Protein AF-A0A7Y3FF01-F1 (afdb_monomer)

Solvent-accessible surface area (backbone atoms only — not comparable to full-atom values): 9259 Å² total; per-residue (Å²): 106,70,70,59,51,52,26,46,30,62,69,50,56,63,39,34,42,62,54,51,13,61,78,69,76,47,57,41,69,58,47,42,52,50,49,68,74,35,60,88,42,33,43,70,52,96,86,54,21,34,27,64,36,81,54,33,70,43,78,47,72,44,61,58,40,82,36,44,39,68,57,51,50,52,55,46,60,64,49,36,58,73,83,82,42,68,48,38,28,40,37,41,32,40,30,56,68,25,37,70,35,71,61,20,46,54,51,54,49,51,50,53,44,52,34,45,76,68,71,28,50,40,35,41,36,25,75,62,11,58,68,41,50,55,50,37,34,49,71,37,48,66,82,73,42,52,84,84,49,42,39,37,86,57,67,77,93,66,62,42,20,75,75,49,70,77,73,73,88,120

Foldseek 3Di:
DVLLLLLCLQVPFFAALVRSCVVVVHDSVVSVVVQVVPCVFWDADPVRTIHGDQADEAEQEQDADEDELVNSVVSVVSSPDPLPTRHQEYEYEYAANYAYDPNNLVVVQVVQVSSVVSNGAAEYECVRPVVNLVVCLLVCSLVSHDPRYHYPPHRDPDRNCVVCVPPDPD

Nearest PDB structures (foldseek):
  5hso-assembly1_C  TM=6.609E-01  e=3.508E-02  Mycobacterium tuberculosis H37Rv
  4ija-assembly1_B  TM=5.133E-01  e=8.613E-03  Staphylococcus aureus subsp. aureus N315
  1th8-assembly1_B  TM=6.307E-01  e=2.096E-01  Geobacillus stearothermophilus
  7ch1-assembly1_B  TM=6.083E-01  e=1.731E-01  Homo sapiens
  4dgh-assembly1_A  TM=4.751E-01  e=2.706E-01  Vibrio cholerae

Radius of gyration: 18.25 Å; Cα contacts (8 Å, |Δi|>4): 270; chains: 1; bounding box: 52×33×46 Å

Sequence (170 aa):
MKDDIDRLLTRTPLLKAREIAKELGLVRKEVNSFLHSHQDLYKKDAEFRWRLIEGAELRLTLPAGWVTGAEFEAILHAEGPVLNGPFQQVKIVFSPKCKTMIDCTARVLALANQLVIKGKGVTMDFESAGQTKAYLNRAGFFDHLDESVTVLPSRPAESAADRYRGKSST

pLDDT: mean 90.54, std 10.09, range [41.59, 98.56]

Secondary structure (DSSP, 8-state):
-HHHHHHHHHHS-SEEHHHHHHHHT--HHHHHHHHHH-TTTEEE-TTSEEEEPTTPEEEEEEPSEEE-HHHHHHHHHHH--TTTSS-SEEEEEEPTTEEE-HHHHHHHHHHHHHHHHTT-EEEEE-TT-HHHHHHHHHTTGGGSS-TTSEEES---SS-HHHHHTT----

Mean predicted aligned error: 7.7 Å

Structure (mmCIF, N/CA/C/O backbone):
data_AF-A0A7Y3FF01-F1
#
_entry.id   AF-A0A7Y3FF01-F1
#
loop_
_atom_site.group_PDB
_atom_site.id
_atom_site.type_symbol
_atom_site.label_atom_id
_atom_site.label_alt_id
_atom_site.label_comp_id
_atom_site.label_asym_id
_atom_site.label_entity_id
_atom_site.label_seq_id
_atom_site.pdbx_PDB_ins_code
_atom_site.Cartn_x
_atom_site.Cartn_y
_atom_site.Cartn_z
_atom_site.occupancy
_atom_site.B_iso_or_equiv
_atom_site.auth_seq_id
_atom_site.auth_comp_id
_atom_site.auth_asym_id
_atom_site.auth_atom_id
_atom_site.pdbx_PDB_model_num
ATOM 1 N N . MET A 1 1 ? -6.653 11.766 7.978 1.00 82.12 1 MET A N 1
ATOM 2 C CA . MET A 1 1 ? -7.853 11.292 8.711 1.00 82.12 1 MET A CA 1
ATOM 3 C C . MET A 1 1 ? -8.141 9.822 8.446 1.00 82.12 1 MET A C 1
ATOM 5 O O . MET A 1 1 ? -8.020 9.072 9.398 1.00 82.12 1 MET A O 1
ATOM 9 N N . LYS A 1 2 ? -8.500 9.389 7.220 1.00 83.81 2 LYS A N 1
ATOM 10 C CA . LYS A 1 2 ? -8.750 7.959 6.924 1.00 83.81 2 LYS A CA 1
ATOM 11 C C . LYS A 1 2 ? -7.571 7.077 7.337 1.00 83.81 2 LYS A C 1
ATOM 13 O O . LYS A 1 2 ? -7.725 6.237 8.210 1.00 83.81 2 LYS A O 1
ATOM 18 N N . ASP A 1 3 ? -6.402 7.345 6.757 1.00 79.88 3 ASP A N 1
ATOM 19 C CA . ASP A 1 3 ? -5.191 6.552 6.989 1.00 79.88 3 ASP A CA 1
ATOM 20 C C . ASP A 1 3 ? -4.821 6.515 8.485 1.00 79.88 3 ASP A C 1
ATOM 22 O O . ASP A 1 3 ? -4.483 5.467 9.022 1.00 79.88 3 ASP A O 1
ATOM 26 N N . ASP A 1 4 ? -4.981 7.633 9.200 1.00 86.19 4 ASP A N 1
ATOM 27 C CA . ASP A 1 4 ? -4.718 7.709 10.645 1.00 86.19 4 ASP A CA 1
ATOM 28 C C . ASP A 1 4 ? -5.701 6.861 11.474 1.00 86.19 4 ASP A C 1
ATOM 30 O O . ASP A 1 4 ? -5.307 6.202 12.438 1.00 86.19 4 ASP A O 1
ATOM 34 N N . ILE A 1 5 ? -6.984 6.859 11.097 1.00 88.94 5 ILE A N 1
ATOM 35 C CA . ILE A 1 5 ? -8.025 6.048 11.741 1.00 88.94 5 ILE A CA 1
ATOM 36 C C . ILE A 1 5 ? -7.807 4.561 11.443 1.00 88.94 5 ILE A C 1
ATOM 38 O O . ILE A 1 5 ? -7.921 3.747 12.361 1.00 88.94 5 ILE A O 1
ATOM 42 N N . ASP A 1 6 ? -7.462 4.206 10.204 1.00 84.50 6 ASP A N 1
ATOM 43 C CA . ASP A 1 6 ? -7.159 2.828 9.801 1.00 84.50 6 ASP A CA 1
ATOM 44 C C . ASP A 1 6 ? -5.981 2.281 10.609 1.00 84.50 6 ASP A C 1
ATOM 46 O O . ASP A 1 6 ? -6.100 1.224 11.236 1.00 84.50 6 ASP A O 1
ATOM 50 N N . ARG A 1 7 ? -4.881 3.041 10.687 1.00 80.62 7 ARG A N 1
ATOM 51 C CA . ARG A 1 7 ? -3.704 2.714 11.508 1.00 80.62 7 ARG A CA 1
ATOM 52 C C . ARG A 1 7 ? -4.075 2.467 12.963 1.00 80.62 7 ARG A C 1
ATOM 54 O O . ARG A 1 7 ? -3.677 1.459 13.553 1.00 80.62 7 ARG A O 1
ATOM 61 N N . LEU A 1 8 ? -4.856 3.375 13.553 1.00 88.38 8 LEU A N 1
ATOM 62 C CA . LEU A 1 8 ? -5.241 3.276 14.957 1.00 88.38 8 LEU A CA 1
ATOM 63 C C . LEU A 1 8 ? -6.132 2.058 15.219 1.00 88.38 8 LEU A C 1
ATOM 65 O O . LEU A 1 8 ? -5.852 1.295 16.139 1.00 88.38 8 LEU A O 1
ATOM 69 N N . LEU A 1 9 ? -7.177 1.852 14.415 1.00 87.44 9 LEU A N 1
ATOM 70 C CA . LEU A 1 9 ? -8.125 0.748 14.600 1.00 87.44 9 LEU A CA 1
ATOM 71 C C . LEU A 1 9 ? -7.539 -0.620 14.239 1.00 87.44 9 LEU A C 1
ATOM 73 O O . LEU A 1 9 ? -8.053 -1.637 14.703 1.00 87.44 9 LEU A O 1
ATOM 77 N N . THR A 1 10 ? -6.458 -0.652 13.461 1.00 80.75 10 THR A N 1
ATOM 78 C CA . THR A 1 10 ? -5.679 -1.870 13.199 1.00 80.75 10 THR A CA 1
ATOM 79 C C . THR A 1 10 ? -4.856 -2.279 14.412 1.00 80.75 10 THR A C 1
ATOM 81 O O . THR A 1 10 ? -4.810 -3.458 14.760 1.00 80.75 10 THR A O 1
ATOM 84 N N . ARG A 1 11 ? -4.211 -1.315 15.077 1.00 81.56 11 ARG A N 1
ATOM 85 C CA . ARG A 1 11 ? -3.407 -1.568 16.282 1.00 81.56 11 ARG A CA 1
ATOM 86 C C . ARG A 1 11 ? -4.268 -1.796 17.519 1.00 81.56 11 ARG A C 1
ATOM 88 O O . ARG A 1 11 ? -3.958 -2.663 18.331 1.00 81.56 11 ARG A O 1
ATOM 95 N N . THR A 1 12 ? -5.338 -1.024 17.644 1.00 86.25 12 THR A N 1
ATOM 96 C CA . THR A 1 12 ? -6.222 -1.012 18.806 1.00 86.25 12 THR A CA 1
ATOM 97 C C . THR A 1 12 ? -7.672 -1.004 18.319 1.00 86.25 12 THR A C 1
ATOM 99 O O . THR A 1 12 ? -8.288 0.061 18.210 1.00 86.25 12 THR A O 1
ATOM 102 N N . PRO A 1 13 ? -8.239 -2.176 17.983 1.00 85.81 13 PRO A N 1
ATOM 103 C CA . PRO A 1 13 ? -9.634 -2.258 17.580 1.00 85.81 13 PRO A CA 1
ATOM 104 C C . PRO A 1 13 ? -10.563 -1.968 18.768 1.00 85.81 13 PRO A C 1
ATOM 106 O O . PRO A 1 13 ? -10.157 -2.018 19.929 1.00 85.81 13 PRO A O 1
ATOM 109 N N . LEU A 1 14 ? -11.845 -1.734 18.475 1.00 91.62 14 LEU A N 1
ATOM 110 C CA . LEU A 1 14 ? -12.905 -1.537 19.472 1.00 91.62 14 LEU A CA 1
ATOM 111 C C . LEU A 1 14 ? -12.738 -0.251 20.304 1.00 91.62 14 LEU A C 1
ATOM 113 O O . LEU A 1 14 ? -12.986 -0.244 21.513 1.00 91.62 14 LEU A O 1
ATOM 117 N N . LEU A 1 15 ? -12.405 0.860 19.643 1.00 94.69 15 LEU A N 1
ATOM 118 C CA . LEU A 1 15 ? -12.347 2.192 20.257 1.00 94.69 15 LEU A CA 1
ATOM 119 C C . LEU A 1 15 ? -13.612 3.009 19.984 1.00 94.69 15 LEU A C 1
ATOM 121 O O . LEU A 1 15 ? -14.189 2.959 18.898 1.00 94.69 15 LEU A O 1
ATOM 125 N N . LYS A 1 16 ? -14.042 3.831 20.942 1.00 96.25 16 LYS A N 1
ATOM 126 C CA . LYS A 1 16 ? -15.119 4.807 20.721 1.00 96.25 16 LYS A CA 1
ATOM 127 C C . LYS A 1 16 ? -14.600 5.991 19.908 1.00 96.25 16 LYS A C 1
ATOM 129 O O . LYS A 1 16 ? -13.448 6.391 20.046 1.00 96.25 16 LYS A O 1
ATOM 134 N N . ALA A 1 17 ? -15.481 6.673 19.173 1.00 94.94 17 ALA A N 1
ATOM 135 C CA . ALA A 1 17 ? -15.111 7.872 18.403 1.00 94.94 17 ALA A CA 1
ATOM 136 C C . ALA A 1 17 ? -14.422 8.969 19.249 1.00 94.94 17 ALA A C 1
ATOM 138 O O . ALA A 1 17 ? -13.586 9.710 18.744 1.00 94.94 17 ALA A O 1
ATOM 139 N N . ARG A 1 18 ? -14.742 9.062 20.551 1.00 96.31 18 ARG A N 1
ATOM 140 C CA . ARG A 1 18 ? -14.070 9.983 21.490 1.00 96.31 18 ARG A CA 1
ATOM 141 C C . ARG A 1 18 ? -12.615 9.592 21.782 1.00 96.31 18 ARG A C 1
ATOM 143 O O . ARG A 1 18 ? -11.793 10.471 21.992 1.00 96.31 18 ARG A O 1
ATOM 150 N N . GLU A 1 19 ? -12.330 8.294 21.840 1.00 96.50 19 GLU A N 1
ATOM 151 C CA . GLU A 1 19 ? -11.000 7.751 22.132 1.00 96.50 19 GLU A CA 1
ATOM 152 C C . GLU A 1 19 ? -10.120 7.892 20.893 1.00 96.50 19 GLU A C 1
ATOM 154 O O . GLU A 1 19 ? -9.021 8.418 20.996 1.00 96.50 19 GLU A O 1
ATOM 159 N N . ILE A 1 20 ? -10.667 7.580 19.713 1.00 95.69 20 ILE A N 1
ATOM 160 C CA . ILE A 1 20 ? -10.014 7.815 18.416 1.00 95.69 20 ILE A CA 1
ATOM 161 C C . ILE A 1 20 ? -9.640 9.293 18.252 1.00 95.69 20 ILE A C 1
ATOM 163 O O . ILE A 1 20 ? -8.501 9.622 17.942 1.00 95.69 20 ILE A O 1
ATOM 167 N N . ALA A 1 21 ? -10.588 10.199 18.506 1.00 96.56 21 ALA A N 1
ATOM 168 C CA . ALA A 1 21 ? -10.350 11.636 18.422 1.00 96.56 21 ALA A CA 1
ATOM 169 C C . ALA A 1 21 ? -9.245 12.111 19.377 1.00 96.56 21 ALA A C 1
ATOM 171 O O . ALA A 1 21 ? -8.418 12.933 18.995 1.00 96.56 21 ALA A O 1
ATOM 172 N N . LYS A 1 22 ? -9.208 11.566 20.599 1.00 96.56 22 LYS A N 1
ATOM 173 C CA . LYS A 1 22 ? -8.180 11.889 21.591 1.00 96.56 22 LYS A CA 1
ATOM 174 C C . LYS A 1 22 ? -6.791 11.420 21.148 1.00 96.56 22 LYS A C 1
ATOM 176 O O . LYS A 1 22 ? -5.858 12.208 21.228 1.00 96.56 22 LYS A O 1
ATOM 181 N N . GLU A 1 23 ? -6.666 10.179 20.684 1.00 93.50 23 GLU A N 1
ATOM 182 C CA . GLU A 1 23 ? -5.384 9.608 20.242 1.00 93.50 23 GLU A CA 1
ATOM 183 C C . GLU A 1 23 ? -4.829 10.306 18.994 1.00 93.50 23 GLU A C 1
ATOM 185 O O . GLU A 1 23 ? -3.624 10.500 18.875 1.00 93.50 23 GLU A O 1
ATOM 190 N N . LEU A 1 24 ? -5.702 10.727 18.074 1.00 93.31 24 LEU A N 1
ATOM 191 C CA . LEU A 1 24 ? -5.296 11.366 16.818 1.00 93.31 24 LEU A CA 1
ATOM 192 C C . LEU A 1 24 ? -5.239 12.901 16.887 1.00 93.31 24 LEU A C 1
ATOM 194 O O . LEU A 1 24 ? -4.9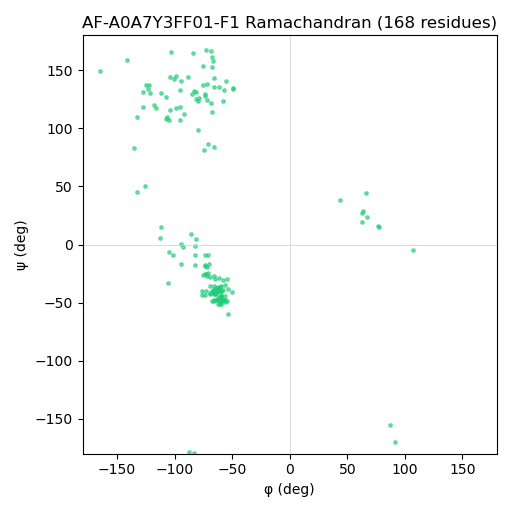11 13.541 15.891 1.00 93.31 24 LEU A O 1
ATOM 198 N N . GLY A 1 25 ? -5.596 13.510 18.024 1.00 93.94 25 GLY A N 1
ATOM 199 C CA . GLY A 1 25 ? -5.686 14.970 18.151 1.00 93.94 25 GLY A CA 1
ATOM 200 C C . GLY A 1 25 ? -6.754 15.607 17.249 1.00 93.94 25 GLY A C 1
ATOM 201 O O . GLY A 1 25 ? -6.607 16.752 16.829 1.00 93.94 25 GLY A O 1
ATOM 202 N N . LEU A 1 26 ? -7.820 14.868 16.929 1.00 94.56 26 LEU A N 1
ATOM 203 C CA . LEU A 1 26 ? -8.897 15.284 16.025 1.00 94.56 26 LEU A CA 1
ATOM 204 C C . LEU A 1 26 ? -10.161 15.701 16.786 1.00 94.56 26 LEU A C 1
ATOM 206 O O . LEU A 1 26 ? -10.358 15.384 17.961 1.00 94.56 26 LEU A O 1
ATOM 210 N N . VAL A 1 27 ? -11.089 16.368 16.098 1.00 95.62 27 VAL A N 1
ATOM 211 C CA . VAL A 1 27 ? -12.390 16.723 16.677 1.00 95.62 27 VAL A CA 1
ATOM 212 C C . VAL A 1 27 ? -13.318 15.506 16.660 1.00 95.62 27 VAL A C 1
ATOM 214 O O . VAL A 1 27 ? -13.616 14.938 15.611 1.00 95.62 27 VAL A O 1
ATOM 217 N N . ARG A 1 28 ? -13.880 15.136 17.822 1.00 95.12 28 ARG A N 1
ATOM 218 C CA . ARG A 1 28 ? -14.807 13.988 17.960 1.00 95.12 28 ARG A CA 1
ATOM 219 C C . ARG A 1 28 ? -15.943 13.995 16.936 1.00 95.12 28 ARG A C 1
ATOM 221 O O . ARG A 1 28 ? -16.327 12.936 16.450 1.00 95.12 28 ARG A O 1
ATOM 228 N N . LYS A 1 29 ? -16.517 15.168 16.651 1.00 95.25 29 LYS A N 1
ATOM 229 C CA . LYS A 1 29 ? -17.624 15.309 15.693 1.00 95.25 29 LYS A CA 1
ATOM 230 C C . LYS A 1 29 ? -17.189 14.918 14.279 1.00 95.25 29 LYS A C 1
ATOM 232 O O . LYS A 1 29 ? -17.942 14.221 13.609 1.00 95.25 29 LYS A O 1
ATOM 237 N N . GLU A 1 30 ? -15.985 15.310 13.870 1.00 94.75 30 GLU A N 1
ATOM 238 C CA . GLU A 1 30 ? -15.419 14.986 12.557 1.00 94.75 30 GLU A CA 1
ATOM 239 C C . GLU A 1 30 ? -15.125 13.494 12.444 1.00 94.75 30 GLU A C 1
ATOM 241 O O . GLU A 1 30 ? -15.608 12.855 11.516 1.00 94.75 30 GLU A O 1
ATOM 246 N N . VAL A 1 31 ? -14.451 12.916 13.444 1.00 95.50 31 VAL A N 1
ATOM 247 C CA . VAL A 1 31 ? -14.178 11.471 13.502 1.00 95.50 31 VAL A CA 1
ATOM 248 C C . VAL A 1 31 ? -15.476 10.669 13.442 1.00 95.50 31 VAL A C 1
ATOM 250 O O . VAL A 1 31 ? -15.596 9.731 12.663 1.00 95.50 31 VAL A O 1
ATOM 253 N N . ASN A 1 32 ? -16.480 11.045 14.237 1.00 93.88 32 ASN A N 1
ATOM 254 C CA . ASN A 1 32 ? -17.753 10.330 14.257 1.00 93.88 32 ASN A CA 1
ATOM 255 C C . ASN A 1 32 ? -18.507 10.467 12.927 1.00 93.88 32 ASN A C 1
ATOM 257 O O . ASN A 1 32 ? -19.074 9.489 12.452 1.00 93.88 32 ASN A O 1
ATOM 261 N N . SER A 1 33 ? -18.506 11.660 12.323 1.00 94.75 33 SER A N 1
ATOM 262 C CA . SER A 1 33 ? -19.098 11.885 11.000 1.00 94.75 33 SER A CA 1
ATOM 263 C C . SER A 1 33 ? -18.410 11.031 9.938 1.00 94.75 33 SER A C 1
ATOM 265 O O . SER A 1 33 ? -19.089 10.383 9.149 1.00 94.75 33 SER A O 1
ATOM 267 N N . PHE A 1 34 ? -17.078 10.993 9.959 1.00 94.75 34 PHE A N 1
ATOM 268 C CA . PHE A 1 34 ? -16.260 10.223 9.032 1.00 94.75 34 PHE A CA 1
ATOM 269 C C . PHE A 1 34 ? -16.514 8.714 9.156 1.00 94.75 34 PHE A C 1
ATOM 271 O O . PHE A 1 34 ? -16.760 8.050 8.155 1.00 94.75 34 PHE A O 1
ATOM 278 N N . LEU A 1 35 ? -16.519 8.166 10.374 1.00 93.56 35 LEU A N 1
ATOM 279 C CA . LEU A 1 35 ? -16.784 6.739 10.603 1.00 93.56 35 LEU A CA 1
ATOM 280 C C . LEU A 1 35 ? -18.193 6.340 10.135 1.00 93.56 35 LEU A C 1
ATOM 282 O O . LEU A 1 35 ? -18.385 5.282 9.543 1.00 93.56 35 LEU A O 1
ATOM 286 N N . HIS A 1 36 ? -19.185 7.207 10.356 1.00 92.12 36 HIS A N 1
ATOM 287 C CA . HIS A 1 36 ? -20.556 6.967 9.911 1.00 92.12 36 HIS A CA 1
ATOM 288 C C . HIS A 1 36 ? -20.756 7.085 8.399 1.00 92.12 36 HIS A C 1
ATOM 290 O O . HIS A 1 36 ? -21.678 6.445 7.892 1.00 92.12 36 HIS A O 1
ATOM 296 N N . SER A 1 37 ? -19.939 7.875 7.698 1.00 90.19 37 SER A N 1
ATOM 297 C CA . SER A 1 37 ? -19.991 7.988 6.237 1.00 90.19 37 SER A CA 1
ATOM 298 C C . SER A 1 37 ? -19.236 6.869 5.512 1.00 90.19 37 SER A C 1
ATOM 300 O O . SER A 1 37 ? -19.369 6.769 4.301 1.00 90.19 37 SER A O 1
ATOM 302 N N . HIS A 1 38 ? -18.476 6.041 6.237 1.00 87.75 38 HIS A N 1
ATOM 303 C CA . HIS A 1 38 ? -17.665 4.946 5.690 1.00 87.75 38 HIS A CA 1
ATOM 304 C C . HIS A 1 38 ? -18.009 3.604 6.366 1.00 87.75 38 HIS A C 1
ATOM 306 O O . HIS A 1 38 ? -17.142 2.895 6.879 1.00 87.75 38 HIS A O 1
ATOM 312 N N . GLN A 1 39 ? -19.302 3.261 6.430 1.00 85.56 39 GLN A N 1
ATOM 313 C CA . GLN A 1 39 ? -19.775 2.004 7.046 1.00 85.56 39 GLN A CA 1
ATOM 314 C C . GLN A 1 39 ? -19.429 0.746 6.236 1.00 85.56 39 GLN A C 1
ATOM 316 O O . GLN A 1 39 ? -19.626 -0.367 6.713 1.00 85.56 39 GLN A O 1
ATOM 321 N N . ASP A 1 40 ? -18.923 0.925 5.023 1.00 77.56 40 ASP A N 1
ATOM 322 C CA . ASP A 1 40 ? -18.279 -0.089 4.194 1.00 77.56 40 ASP A CA 1
ATOM 323 C C . ASP A 1 40 ? -16.884 -0.472 4.716 1.00 77.56 40 ASP A C 1
ATOM 325 O O . ASP A 1 40 ? -16.442 -1.602 4.519 1.00 77.56 40 ASP A O 1
ATOM 329 N N . LEU A 1 41 ? -16.220 0.434 5.442 1.00 81.06 41 LEU A N 1
ATOM 330 C CA . LEU A 1 41 ? -14.881 0.227 6.000 1.00 81.06 41 LEU A CA 1
ATOM 331 C C . LEU A 1 41 ? -14.889 -0.009 7.510 1.00 81.06 41 LEU A C 1
ATOM 333 O O . LEU A 1 41 ? -14.058 -0.761 8.022 1.00 81.06 41 LEU A O 1
ATOM 337 N N . TYR A 1 42 ? -15.823 0.610 8.235 1.00 89.38 42 TYR A N 1
ATOM 338 C CA . TYR A 1 42 ? -15.877 0.547 9.693 1.00 89.38 42 TYR A CA 1
ATOM 339 C C . TYR A 1 42 ? -17.206 -0.002 10.195 1.00 89.38 42 TYR A C 1
ATOM 341 O O . TYR A 1 42 ? -18.286 0.409 9.775 1.00 89.38 42 TYR A O 1
ATOM 349 N N . LYS A 1 43 ? -17.129 -0.881 11.194 1.00 89.88 43 LYS A N 1
ATOM 350 C CA . LYS A 1 43 ? -18.291 -1.430 11.890 1.00 89.88 43 LYS A CA 1
ATOM 351 C C . LYS A 1 43 ? -18.338 -0.916 13.319 1.00 89.88 43 LYS A C 1
ATOM 353 O O . LYS A 1 43 ? -17.350 -1.009 14.048 1.00 89.88 43 LYS A O 1
ATOM 358 N N . LYS A 1 44 ? -19.508 -0.417 13.714 1.00 94.75 44 LYS A N 1
ATOM 359 C CA . LYS A 1 44 ? -19.826 -0.039 15.091 1.00 94.75 44 LYS A CA 1
ATOM 360 C C . LYS A 1 44 ? -20.539 -1.194 15.798 1.00 94.75 44 LYS A C 1
ATOM 362 O O . LYS A 1 44 ? -21.465 -1.767 15.224 1.00 94.75 44 LYS A O 1
ATOM 367 N N . ASP A 1 45 ? -20.125 -1.528 17.015 1.00 92.19 45 ASP A N 1
ATOM 368 C CA . ASP A 1 45 ? -20.823 -2.491 17.878 1.00 92.19 45 ASP A CA 1
ATOM 369 C C . ASP A 1 45 ? -21.929 -1.834 18.733 1.00 92.19 45 ASP A C 1
ATOM 371 O O . ASP A 1 45 ? -22.212 -0.633 18.612 1.00 92.19 45 ASP A O 1
ATOM 375 N N . ALA A 1 46 ? -22.595 -2.633 19.574 1.00 92.31 46 ALA A N 1
ATOM 376 C CA . ALA A 1 46 ? -23.669 -2.166 20.453 1.00 92.31 46 ALA A CA 1
ATOM 377 C C . ALA A 1 46 ? -23.161 -1.177 21.522 1.00 92.31 46 ALA A C 1
ATOM 379 O O . ALA A 1 46 ? -23.885 -0.276 21.945 1.00 92.31 46 ALA A O 1
ATOM 380 N N . GLU A 1 47 ? -21.889 -1.282 21.904 1.00 94.00 47 GLU A N 1
ATOM 381 C CA . GLU A 1 47 ? -21.203 -0.442 22.884 1.00 94.00 47 GLU A CA 1
ATOM 382 C C . GLU A 1 47 ? -20.621 0.850 22.277 1.00 94.00 47 GLU A C 1
ATOM 384 O O . GLU A 1 47 ? -19.909 1.599 22.965 1.00 94.00 47 GLU A O 1
ATOM 389 N N . PHE A 1 48 ? -20.958 1.151 21.017 1.00 92.81 48 PHE A N 1
ATOM 390 C CA . PHE A 1 48 ? -20.483 2.299 20.235 1.00 92.81 48 PHE A CA 1
ATOM 391 C C . PHE A 1 48 ? -18.972 2.298 19.973 1.00 92.81 48 PHE A C 1
ATOM 393 O O . PHE A 1 48 ? -18.362 3.363 19.803 1.00 92.81 48 PHE A O 1
ATOM 400 N N . ARG A 1 49 ? -18.357 1.119 19.952 1.00 94.81 49 ARG A N 1
ATOM 401 C CA . ARG A 1 49 ? -16.951 0.929 19.617 1.00 94.81 49 ARG A CA 1
ATOM 402 C C . ARG A 1 49 ? -16.822 0.589 18.143 1.00 94.81 49 ARG A C 1
ATOM 404 O O . ARG A 1 49 ? -17.635 -0.135 17.573 1.00 94.81 49 ARG A O 1
ATOM 411 N N . TRP A 1 50 ? -15.791 1.139 17.531 1.00 93.50 50 TRP A N 1
ATOM 412 C CA . TRP A 1 50 ? -15.513 1.006 16.116 1.00 93.50 50 TRP A CA 1
ATOM 413 C C . TRP A 1 50 ? -14.369 0.031 15.892 1.00 93.50 50 TRP A C 1
ATOM 415 O O . TRP A 1 50 ? -13.408 -0.030 16.662 1.00 93.50 50 TRP A O 1
ATOM 425 N N . ARG A 1 51 ? -14.477 -0.725 14.808 1.00 89.44 51 ARG A N 1
ATOM 426 C CA . ARG A 1 51 ? -13.421 -1.579 14.269 1.00 89.44 51 ARG A CA 1
ATOM 427 C C . ARG A 1 51 ? -13.447 -1.519 12.750 1.00 89.44 51 ARG A C 1
ATOM 429 O O . ARG A 1 51 ? -14.489 -1.210 12.172 1.00 89.44 51 ARG A O 1
ATOM 436 N N . LEU A 1 52 ? -12.331 -1.863 12.121 1.00 85.25 52 LEU A N 1
ATOM 437 C CA . LEU A 1 52 ? -12.303 -2.125 10.685 1.00 85.25 52 LEU A CA 1
ATOM 438 C C . LEU A 1 52 ? -13.141 -3.366 10.354 1.00 85.25 52 LEU A C 1
ATOM 440 O O . LEU A 1 52 ? -13.190 -4.327 11.128 1.00 85.25 52 LEU A O 1
ATOM 444 N N . ILE A 1 53 ? -13.829 -3.326 9.219 1.00 83.81 53 ILE A N 1
ATOM 445 C CA . ILE A 1 53 ? -14.498 -4.489 8.639 1.00 83.81 53 ILE A CA 1
ATOM 446 C C . ILE A 1 53 ? -13.428 -5.435 8.081 1.00 83.81 53 ILE A C 1
ATOM 448 O O . ILE A 1 53 ? -12.443 -4.999 7.483 1.00 83.81 53 ILE A O 1
ATOM 452 N N . GLU A 1 54 ? -13.609 -6.740 8.296 1.00 67.12 54 GLU A N 1
ATOM 453 C CA . GLU A 1 54 ? -12.783 -7.759 7.645 1.00 67.12 54 GLU A CA 1
ATOM 454 C C . GLU A 1 54 ? -12.897 -7.598 6.129 1.00 67.12 54 GLU A C 1
ATOM 456 O O . GLU A 1 54 ? -13.999 -7.613 5.585 1.00 67.12 54 GLU A O 1
ATOM 461 N N . GLY A 1 55 ? -11.764 -7.417 5.450 1.00 66.12 55 GLY A N 1
ATOM 462 C CA . GLY A 1 55 ? -11.761 -7.121 4.017 1.00 66.12 55 GLY A CA 1
ATOM 463 C C . GLY A 1 55 ? -11.404 -5.687 3.642 1.00 66.12 55 GLY A C 1
ATOM 464 O O . GLY A 1 55 ? -11.244 -5.421 2.455 1.00 66.12 55 GLY A O 1
ATOM 465 N N . ALA A 1 56 ? -11.219 -4.788 4.614 1.00 71.56 56 ALA A N 1
ATOM 466 C CA . ALA A 1 56 ? -10.767 -3.425 4.343 1.00 71.56 56 ALA A CA 1
ATOM 467 C C . ALA A 1 56 ? -9.439 -3.400 3.555 1.00 71.56 56 ALA A C 1
ATOM 469 O O . ALA A 1 56 ? -8.537 -4.210 3.801 1.00 71.56 56 ALA A O 1
ATOM 470 N N . GLU A 1 57 ? -9.332 -2.458 2.614 1.00 85.50 57 GLU A N 1
ATOM 471 C CA . GLU A 1 57 ? -8.103 -2.198 1.863 1.00 85.50 57 GLU A CA 1
ATOM 472 C C . GLU A 1 57 ? -7.131 -1.364 2.706 1.00 85.50 57 GLU A C 1
ATOM 474 O O . GLU A 1 57 ? -7.454 -0.251 3.132 1.00 85.50 57 GLU A O 1
ATOM 479 N N . LEU A 1 58 ? -5.921 -1.885 2.909 1.00 88.38 58 LEU A N 1
ATOM 480 C CA . LEU A 1 58 ? -4.796 -1.123 3.438 1.00 88.38 58 LEU A CA 1
ATOM 481 C C . LEU A 1 58 ? -4.085 -0.391 2.304 1.00 88.38 58 LEU A C 1
ATOM 483 O O . LEU A 1 58 ? -3.661 -1.015 1.331 1.00 88.38 58 LEU A O 1
ATOM 487 N N . ARG A 1 59 ? -3.858 0.912 2.473 1.00 91.31 59 ARG A N 1
ATOM 488 C CA . ARG A 1 59 ? -3.121 1.735 1.512 1.00 91.31 59 ARG A CA 1
ATOM 489 C C . ARG A 1 59 ? -1.739 2.109 2.046 1.00 91.31 59 ARG A C 1
ATOM 491 O O . ARG A 1 59 ? -1.612 2.978 2.900 1.00 91.31 59 ARG A O 1
ATOM 498 N N . LEU A 1 60 ? -0.693 1.510 1.483 1.00 93.81 60 LEU A N 1
ATOM 499 C CA . LEU A 1 60 ? 0.706 1.801 1.803 1.00 93.81 60 LEU A CA 1
ATOM 500 C C . LEU A 1 60 ? 1.269 2.808 0.802 1.00 93.81 60 LEU A C 1
ATOM 502 O O . LEU A 1 60 ? 1.522 2.455 -0.344 1.00 93.81 60 LEU A O 1
ATOM 506 N N . THR A 1 61 ? 1.478 4.059 1.211 1.00 95.38 61 THR A N 1
ATOM 507 C CA . THR A 1 61 ? 2.001 5.096 0.304 1.00 95.38 61 THR A CA 1
ATOM 508 C C . THR A 1 61 ? 3.502 5.291 0.498 1.00 95.38 61 THR A C 1
ATOM 510 O O . THR A 1 61 ? 3.935 5.733 1.561 1.00 95.38 61 THR A O 1
ATOM 513 N N . LEU A 1 62 ? 4.297 5.017 -0.539 1.00 96.62 62 LEU A N 1
ATOM 514 C CA . LEU A 1 62 ? 5.717 5.363 -0.572 1.00 96.62 62 LEU A CA 1
ATOM 515 C C . LEU A 1 62 ? 5.876 6.842 -0.959 1.00 96.62 62 LEU A C 1
ATOM 517 O O . LEU A 1 62 ? 5.266 7.282 -1.945 1.00 96.62 62 LEU A O 1
ATOM 521 N N . PRO A 1 63 ? 6.681 7.620 -0.213 1.00 96.19 63 PRO A N 1
ATOM 522 C CA . PRO A 1 63 ? 6.809 9.054 -0.428 1.00 96.19 63 PRO A CA 1
ATOM 523 C C . PRO A 1 63 ? 7.600 9.389 -1.701 1.00 96.19 63 PRO A C 1
ATOM 525 O O . PRO A 1 63 ? 8.242 8.541 -2.326 1.00 96.19 63 PRO A O 1
ATOM 528 N N . ALA A 1 64 ? 7.539 10.661 -2.094 1.00 96.06 64 ALA A N 1
ATOM 529 C CA . ALA A 1 64 ? 8.405 11.209 -3.132 1.00 96.06 64 ALA A CA 1
ATOM 530 C C . ALA A 1 64 ? 9.868 11.254 -2.657 1.00 96.06 64 ALA A C 1
ATOM 532 O O . ALA A 1 64 ? 10.131 11.419 -1.468 1.00 96.06 64 ALA A O 1
ATOM 533 N N . GLY A 1 65 ? 10.821 11.193 -3.591 1.00 96.88 65 GLY A N 1
ATOM 534 C CA . GLY A 1 65 ? 12.249 11.178 -3.266 1.00 96.88 65 GLY A CA 1
ATOM 535 C C . GLY A 1 65 ? 12.808 9.766 -3.107 1.00 96.88 65 GLY A C 1
ATOM 536 O O . GLY A 1 65 ? 12.165 8.791 -3.492 1.00 96.88 65 GLY A O 1
ATOM 537 N N . TRP A 1 66 ? 14.045 9.676 -2.615 1.00 97.62 66 TRP A N 1
ATOM 538 C CA . TRP A 1 66 ? 14.701 8.394 -2.371 1.00 97.62 66 TRP A CA 1
ATOM 539 C C . TRP A 1 66 ? 14.106 7.724 -1.138 1.00 97.62 66 TRP A C 1
ATOM 541 O O . TRP A 1 66 ? 14.042 8.352 -0.090 1.00 97.62 66 TRP A O 1
ATOM 551 N N . VAL A 1 67 ? 13.687 6.468 -1.284 1.00 97.94 67 VAL A N 1
ATOM 552 C CA . VAL A 1 67 ? 13.116 5.652 -0.211 1.00 97.94 67 VAL A CA 1
ATOM 553 C C . VAL A 1 67 ? 14.039 4.470 0.043 1.00 97.94 67 VAL A C 1
ATOM 555 O O . VAL A 1 67 ? 14.277 3.644 -0.843 1.00 97.94 67 VAL A O 1
ATOM 558 N N . THR A 1 68 ? 14.576 4.413 1.251 1.00 98.25 68 THR A N 1
ATOM 559 C CA . THR A 1 68 ? 15.423 3.336 1.770 1.00 98.25 68 THR A CA 1
ATOM 560 C C . THR A 1 68 ? 14.584 2.187 2.323 1.00 98.25 68 THR A C 1
ATOM 562 O O . THR A 1 68 ? 13.388 2.325 2.592 1.00 98.25 68 THR A O 1
ATOM 565 N N . GLY A 1 69 ? 15.206 1.026 2.529 1.00 97.19 69 GLY A N 1
ATOM 566 C CA . GLY A 1 69 ? 14.556 -0.088 3.211 1.00 97.19 69 GLY A CA 1
ATOM 567 C C . GLY A 1 69 ? 14.126 0.276 4.633 1.00 97.19 69 GLY A C 1
ATOM 568 O O . GLY A 1 69 ? 13.054 -0.136 5.057 1.00 97.19 69 GLY A O 1
ATOM 569 N N . ALA A 1 70 ? 14.908 1.092 5.346 1.00 97.31 70 ALA A N 1
ATOM 570 C CA . ALA A 1 70 ? 14.573 1.538 6.699 1.00 97.31 70 ALA A CA 1
ATOM 571 C C . ALA A 1 70 ? 13.323 2.435 6.736 1.00 97.31 70 ALA A C 1
ATOM 573 O O . ALA A 1 70 ? 12.457 2.245 7.586 1.00 97.31 70 ALA A O 1
ATOM 574 N N . GLU A 1 71 ? 13.195 3.376 5.797 1.00 96.81 71 GLU A N 1
ATOM 575 C CA . GLU A 1 71 ? 11.997 4.220 5.684 1.00 96.81 71 GLU A CA 1
ATOM 576 C C . GLU A 1 71 ? 10.765 3.395 5.313 1.00 96.81 71 GLU A C 1
ATOM 578 O O . GLU A 1 71 ? 9.685 3.615 5.860 1.00 96.81 71 GLU A O 1
ATOM 583 N N . PHE A 1 72 ? 10.925 2.404 4.434 1.00 96.56 72 PHE A N 1
ATOM 584 C CA . PHE A 1 72 ? 9.844 1.484 4.106 1.00 96.56 72 PHE A CA 1
ATOM 585 C C . PHE A 1 72 ? 9.389 0.662 5.322 1.00 96.56 72 PHE A C 1
ATOM 587 O O . PHE A 1 72 ? 8.191 0.584 5.584 1.00 96.56 72 PHE A O 1
ATOM 594 N N . GLU A 1 73 ? 10.313 0.117 6.117 1.00 94.88 73 GLU A N 1
ATOM 595 C CA . GLU A 1 73 ? 9.959 -0.580 7.364 1.00 94.88 73 GLU A CA 1
ATOM 596 C C . GLU A 1 73 ? 9.277 0.338 8.377 1.00 94.88 73 GLU A C 1
ATOM 598 O O . GLU A 1 73 ? 8.350 -0.088 9.060 1.00 94.88 73 GLU A O 1
ATOM 603 N N . ALA A 1 74 ? 9.689 1.605 8.470 1.00 92.75 74 ALA A N 1
ATOM 604 C CA . ALA A 1 74 ? 9.024 2.571 9.339 1.00 92.75 74 ALA A CA 1
ATOM 605 C C . ALA A 1 74 ? 7.565 2.808 8.910 1.00 92.75 74 ALA A C 1
ATOM 607 O O . ALA A 1 74 ? 6.681 2.878 9.768 1.00 92.75 74 ALA A O 1
ATOM 608 N N . ILE A 1 75 ? 7.300 2.869 7.597 1.00 91.00 75 ILE A N 1
ATOM 609 C CA . ILE A 1 75 ? 5.936 2.930 7.051 1.00 91.00 75 ILE A CA 1
ATOM 610 C C . ILE A 1 75 ? 5.157 1.675 7.456 1.00 91.00 75 ILE A C 1
ATOM 612 O O . ILE A 1 75 ? 4.080 1.803 8.027 1.00 91.00 75 ILE A O 1
ATOM 616 N N . LEU A 1 76 ? 5.703 0.474 7.236 1.00 91.00 76 LEU A N 1
ATOM 617 C CA . LEU A 1 76 ? 5.029 -0.777 7.610 1.00 91.00 76 LEU A CA 1
ATOM 618 C C . LEU A 1 76 ? 4.742 -0.858 9.111 1.00 91.00 76 LEU A C 1
ATOM 620 O O . LEU A 1 76 ? 3.643 -1.231 9.518 1.00 91.00 76 LEU A O 1
ATOM 624 N N . HIS A 1 77 ? 5.711 -0.476 9.939 1.00 87.62 77 HIS A N 1
ATOM 625 C CA . HIS A 1 77 ? 5.579 -0.499 11.389 1.00 87.62 77 HIS A CA 1
ATOM 626 C C . HIS A 1 77 ? 4.447 0.413 11.880 1.00 87.62 77 HIS A C 1
ATOM 628 O O . HIS A 1 77 ? 3.719 0.050 12.806 1.00 87.62 77 HIS A O 1
ATOM 634 N N . ALA A 1 78 ? 4.260 1.575 11.246 1.00 84.06 78 ALA A N 1
ATOM 635 C CA . ALA A 1 78 ? 3.192 2.510 11.592 1.00 84.06 78 ALA A CA 1
ATOM 636 C C . ALA A 1 78 ? 1.784 1.944 11.326 1.00 84.06 78 ALA A C 1
ATOM 638 O O . ALA A 1 78 ? 0.845 2.287 12.046 1.00 84.06 78 ALA A O 1
ATOM 639 N N . GLU A 1 79 ? 1.649 1.066 10.332 1.00 81.69 79 GLU A N 1
ATOM 640 C CA . GLU A 1 79 ? 0.383 0.447 9.911 1.00 81.69 79 GLU A CA 1
ATOM 641 C C . GLU A 1 79 ? -0.004 -0.761 10.773 1.00 81.69 79 GLU A C 1
ATOM 643 O O . GLU A 1 79 ? -1.164 -1.169 10.810 1.00 81.69 79 GLU A O 1
ATOM 648 N N . GLY A 1 80 ? 0.952 -1.325 11.514 1.00 79.19 80 GLY A N 1
ATOM 649 C CA . GLY A 1 80 ? 0.750 -2.525 12.317 1.00 79.19 80 GLY A CA 1
ATOM 650 C C . GLY A 1 80 ? 0.990 -3.812 11.517 1.00 79.19 80 GLY A C 1
ATOM 651 O O . GLY A 1 80 ? 1.769 -3.822 10.563 1.00 79.19 80 GLY A O 1
ATOM 652 N N . PRO A 1 81 ? 0.397 -4.952 11.915 1.00 82.94 81 PRO A N 1
ATOM 653 C CA . PRO A 1 81 ? 0.730 -6.249 11.334 1.00 82.94 81 PRO A CA 1
ATOM 654 C C . PRO A 1 81 ? 0.138 -6.409 9.924 1.00 82.94 81 PRO A C 1
ATOM 656 O O . PRO A 1 81 ? -0.875 -7.069 9.750 1.00 82.94 81 PRO A O 1
ATOM 659 N N . VAL A 1 82 ? 0.780 -5.861 8.892 1.00 87.56 82 VAL A N 1
ATOM 660 C CA . VAL A 1 82 ? 0.308 -5.918 7.491 1.00 87.56 82 VAL A CA 1
ATOM 661 C C . VAL A 1 82 ? 0.084 -7.360 7.006 1.00 87.56 82 VAL A C 1
ATOM 663 O O . VAL A 1 82 ? -0.945 -7.674 6.408 1.00 87.56 82 VAL A O 1
ATOM 666 N N . LEU A 1 83 ? 1.019 -8.266 7.314 1.00 87.44 83 LEU A N 1
ATOM 667 C CA . LEU A 1 83 ? 0.982 -9.649 6.826 1.00 87.44 83 LEU A CA 1
ATOM 668 C C . LEU A 1 83 ? -0.105 -10.507 7.495 1.00 87.44 83 LEU A C 1
ATOM 670 O O . LEU A 1 83 ? -0.753 -11.307 6.827 1.00 87.44 83 LEU A O 1
ATOM 674 N N . ASN A 1 84 ? -0.308 -10.346 8.805 1.00 84.38 84 ASN A N 1
ATOM 675 C CA . ASN A 1 84 ? -1.222 -11.179 9.605 1.00 84.38 84 ASN A CA 1
ATOM 676 C C . ASN A 1 84 ? -2.447 -10.405 10.126 1.00 84.38 84 ASN A C 1
ATOM 678 O O . ASN A 1 84 ? -3.219 -10.929 10.923 1.00 84.38 84 ASN A O 1
ATOM 682 N N . GLY A 1 85 ? -2.602 -9.151 9.712 1.00 79.19 85 GLY A N 1
ATOM 683 C CA . GLY A 1 85 ? -3.683 -8.268 10.123 1.00 79.19 85 GLY A CA 1
ATOM 684 C C . GLY A 1 85 ? -4.968 -8.484 9.322 1.00 79.19 85 GLY A C 1
ATOM 685 O O . GLY A 1 85 ? -5.011 -9.318 8.408 1.00 79.19 85 GLY A O 1
ATOM 686 N N . PRO A 1 86 ? -6.015 -7.702 9.638 1.00 76.50 86 PRO A N 1
ATOM 687 C CA . PRO A 1 86 ? -7.378 -7.916 9.144 1.00 76.50 86 PRO A CA 1
ATOM 688 C C . PRO A 1 86 ? -7.591 -7.547 7.664 1.00 76.50 86 PRO A C 1
ATOM 690 O O . PRO A 1 86 ? -8.649 -7.835 7.103 1.00 76.50 86 PRO A O 1
ATOM 693 N N . PHE A 1 87 ? -6.610 -6.909 7.023 1.00 82.81 87 PHE A N 1
ATOM 694 C CA . PHE A 1 87 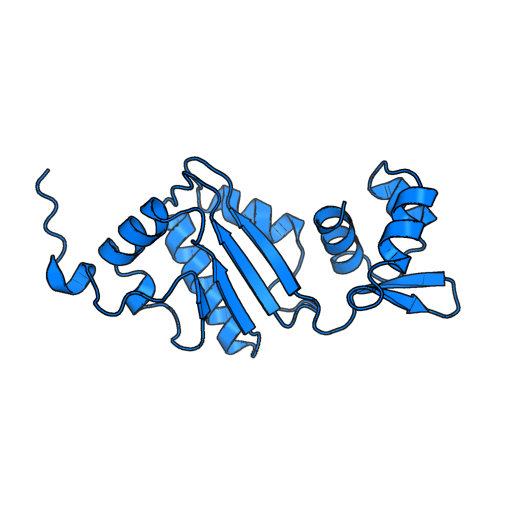? -6.719 -6.417 5.648 1.00 82.81 87 PHE A CA 1
ATOM 695 C C . PHE A 1 87 ? -6.703 -7.557 4.634 1.00 82.81 87 PHE A C 1
ATOM 697 O O . PHE A 1 87 ? -5.747 -8.327 4.613 1.00 82.81 87 PHE A O 1
ATOM 704 N N . GLN A 1 88 ? -7.707 -7.661 3.766 1.00 88.75 88 GLN A N 1
ATOM 705 C CA . GLN A 1 88 ? -7.691 -8.659 2.679 1.00 88.75 88 GLN A CA 1
ATOM 706 C C . GLN A 1 88 ? -7.160 -8.089 1.368 1.00 88.75 88 GLN A C 1
ATOM 708 O O . GLN A 1 88 ? -6.789 -8.851 0.482 1.00 88.75 88 GLN A O 1
ATOM 713 N N . GLN A 1 89 ? -7.107 -6.763 1.256 1.00 91.25 89 GLN A N 1
ATOM 714 C CA . GLN A 1 89 ? -6.567 -6.052 0.106 1.00 91.25 89 GLN A CA 1
ATOM 715 C C . GLN A 1 89 ? -5.459 -5.115 0.582 1.00 91.25 89 GLN A C 1
ATOM 717 O O . GLN A 1 89 ? -5.621 -4.418 1.585 1.00 91.25 89 GLN A O 1
ATOM 722 N N . VAL A 1 90 ? -4.325 -5.106 -0.114 1.00 94.81 90 VAL A N 1
ATOM 723 C CA . VAL A 1 90 ? -3.212 -4.193 0.164 1.00 94.81 90 VAL A CA 1
ATOM 724 C C . VAL A 1 90 ? -2.824 -3.476 -1.118 1.00 94.81 90 VAL A C 1
ATOM 726 O O . VAL A 1 90 ? -2.379 -4.090 -2.088 1.00 94.81 90 VAL A O 1
ATOM 729 N N . LYS A 1 91 ? -2.958 -2.153 -1.109 1.00 96.50 91 LYS A N 1
ATOM 730 C CA . LYS A 1 91 ? -2.595 -1.277 -2.214 1.00 96.50 91 LYS A CA 1
ATOM 731 C C . LYS A 1 91 ? -1.319 -0.511 -1.877 1.00 96.50 91 LYS A C 1
ATOM 733 O O . LYS A 1 91 ? -1.322 0.375 -1.025 1.00 96.50 91 LYS A O 1
ATOM 738 N N . ILE A 1 92 ? -0.224 -0.844 -2.554 1.00 97.81 92 ILE A N 1
ATOM 739 C CA . ILE A 1 92 ? 1.069 -0.163 -2.440 1.00 97.81 92 ILE A CA 1
ATOM 740 C C . ILE A 1 92 ? 1.120 0.936 -3.501 1.00 97.81 92 ILE A C 1
ATOM 742 O O . ILE A 1 92 ? 1.150 0.648 -4.694 1.00 97.81 92 ILE A O 1
ATOM 746 N N . VAL A 1 93 ? 1.118 2.195 -3.072 1.00 97.88 93 VAL A N 1
ATOM 747 C CA . VAL A 1 93 ? 1.050 3.375 -3.939 1.00 97.88 93 VAL A CA 1
ATOM 748 C C . VAL A 1 93 ? 2.392 4.085 -3.978 1.00 97.88 93 VAL A C 1
ATOM 750 O O . VAL A 1 93 ? 2.929 4.481 -2.944 1.00 97.88 93 VAL A O 1
ATOM 753 N N . PHE A 1 94 ? 2.908 4.314 -5.181 1.00 98.06 94 PHE A N 1
ATOM 754 C CA . PHE A 1 94 ? 4.135 5.070 -5.396 1.00 98.06 94 PHE A CA 1
ATOM 755 C C . PHE A 1 94 ? 3.785 6.528 -5.701 1.00 98.06 94 PHE A C 1
ATOM 757 O O . PHE A 1 94 ? 3.118 6.831 -6.692 1.00 98.06 94 PHE A O 1
ATOM 764 N N . SER A 1 95 ? 4.234 7.451 -4.848 1.00 97.19 95 SER A N 1
ATOM 765 C CA . SER A 1 95 ? 4.008 8.886 -5.063 1.00 97.19 95 SER A CA 1
ATOM 766 C C . SER A 1 95 ? 4.757 9.404 -6.302 1.00 97.19 95 SER A C 1
ATOM 768 O O . SER A 1 95 ? 5.780 8.829 -6.697 1.00 97.19 95 SER A O 1
ATOM 770 N N . PRO A 1 96 ? 4.330 10.538 -6.895 1.00 96.50 96 PRO A N 1
ATOM 771 C CA . PRO A 1 96 ? 5.110 11.213 -7.925 1.00 96.50 96 PRO A CA 1
ATOM 772 C C . PRO A 1 96 ? 6.569 11.401 -7.502 1.00 96.50 96 PRO A C 1
ATOM 774 O O . PRO A 1 96 ? 6.850 11.858 -6.397 1.00 96.50 96 PRO A O 1
ATOM 777 N N . LYS A 1 97 ? 7.507 11.089 -8.403 1.00 94.94 97 LYS A N 1
ATOM 778 C CA . LYS A 1 97 ? 8.962 11.193 -8.165 1.00 94.94 97 LYS A CA 1
ATOM 779 C C . LYS A 1 97 ? 9.500 10.276 -7.049 1.00 94.94 97 LYS A C 1
ATOM 781 O O . LYS A 1 97 ? 10.594 10.534 -6.546 1.00 94.94 97 LYS A O 1
ATOM 786 N N . CYS A 1 98 ? 8.777 9.223 -6.665 1.00 97.44 98 CYS A N 1
ATOM 787 C CA . CYS A 1 98 ? 9.302 8.171 -5.793 1.00 97.44 98 CYS A CA 1
ATOM 788 C C . CYS A 1 98 ? 10.501 7.464 -6.455 1.00 97.44 98 CYS A C 1
ATOM 790 O O . CYS A 1 98 ? 10.470 7.139 -7.644 1.00 97.44 98 CYS A O 1
ATOM 792 N N . LYS A 1 99 ? 11.573 7.225 -5.704 1.00 96.38 99 LYS A N 1
ATOM 793 C CA . LYS A 1 99 ? 12.764 6.498 -6.153 1.00 96.38 99 LYS A CA 1
ATOM 794 C C . LYS A 1 99 ? 13.119 5.470 -5.092 1.00 96.38 99 LYS A C 1
ATOM 796 O O . LYS A 1 99 ? 13.565 5.829 -4.011 1.00 96.38 99 LYS A O 1
ATOM 801 N N . THR A 1 100 ? 12.924 4.194 -5.377 1.00 96.44 100 THR A N 1
ATOM 802 C CA . THR A 1 100 ? 13.260 3.145 -4.416 1.00 96.44 100 THR A CA 1
ATOM 803 C C . THR A 1 100 ? 14.744 2.813 -4.502 1.00 96.44 100 THR A C 1
ATOM 805 O O . THR A 1 100 ? 15.290 2.597 -5.584 1.00 96.44 100 THR A O 1
ATOM 808 N N . MET A 1 101 ? 15.407 2.758 -3.351 1.00 96.81 101 MET A N 1
ATOM 809 C CA . MET A 1 101 ? 16.719 2.127 -3.238 1.00 96.81 101 MET A CA 1
ATOM 810 C C . MET A 1 101 ? 16.576 0.610 -3.446 1.00 96.81 101 MET A C 1
ATOM 812 O O . MET A 1 101 ? 15.474 0.058 -3.353 1.00 96.81 101 MET A O 1
ATOM 816 N N . ILE A 1 102 ? 17.672 -0.086 -3.761 1.00 94.50 102 ILE A N 1
ATOM 817 C CA . ILE A 1 102 ? 17.633 -1.532 -4.060 1.00 94.50 102 ILE A CA 1
ATOM 818 C C . ILE A 1 102 ? 17.088 -2.332 -2.867 1.00 94.50 102 ILE A C 1
ATOM 820 O O . ILE A 1 102 ? 16.280 -3.240 -3.046 1.00 94.50 102 ILE A O 1
ATOM 824 N N . ASP A 1 103 ? 17.470 -1.962 -1.647 1.00 96.69 103 ASP A N 1
ATOM 825 C CA . ASP A 1 103 ? 16.996 -2.591 -0.414 1.00 96.69 103 ASP A CA 1
ATOM 826 C C . ASP A 1 103 ? 15.492 -2.364 -0.174 1.00 96.69 103 ASP A C 1
ATOM 828 O O . ASP A 1 103 ? 14.780 -3.304 0.176 1.00 96.69 103 ASP A O 1
ATOM 832 N N . CYS A 1 104 ? 14.983 -1.152 -0.421 1.00 97.50 104 CYS A N 1
ATOM 833 C CA . CYS A 1 104 ? 13.548 -0.856 -0.420 1.00 97.50 104 CYS A CA 1
ATOM 834 C C . CYS A 1 104 ? 12.814 -1.704 -1.465 1.00 97.50 104 CYS A C 1
ATOM 836 O O . CYS A 1 104 ? 11.823 -2.361 -1.157 1.00 97.50 104 CYS A O 1
ATOM 838 N N . THR A 1 105 ? 13.346 -1.744 -2.687 1.00 97.19 105 THR A N 1
ATOM 839 C CA . THR A 1 105 ? 12.774 -2.485 -3.817 1.00 97.19 105 THR A CA 1
ATOM 840 C C . THR A 1 105 ? 12.628 -3.973 -3.494 1.00 97.19 105 THR A C 1
ATOM 842 O O . THR A 1 105 ? 11.552 -4.540 -3.681 1.00 97.19 105 THR A O 1
ATOM 845 N N . ALA A 1 106 ? 13.676 -4.596 -2.947 1.00 97.44 106 ALA A N 1
ATOM 846 C CA . ALA A 1 106 ? 13.655 -6.004 -2.558 1.00 97.44 106 ALA A CA 1
ATOM 847 C C . ALA A 1 106 ? 12.621 -6.293 -1.456 1.00 97.44 106 ALA A C 1
ATOM 849 O O . ALA A 1 106 ? 11.927 -7.306 -1.514 1.00 97.44 106 ALA A O 1
ATOM 850 N N . ARG A 1 107 ? 12.473 -5.395 -0.473 1.00 97.75 107 ARG A N 1
ATOM 851 C CA . ARG A 1 107 ? 11.483 -5.544 0.609 1.00 97.75 107 ARG A CA 1
ATOM 852 C C . ARG A 1 107 ? 10.050 -5.382 0.113 1.00 97.75 107 ARG A C 1
ATOM 854 O O . ARG A 1 107 ? 9.194 -6.168 0.502 1.00 97.75 107 ARG A O 1
ATOM 861 N N . VAL A 1 108 ? 9.792 -4.410 -0.763 1.00 97.81 108 VAL A N 1
ATOM 862 C CA . VAL A 1 108 ? 8.475 -4.227 -1.395 1.00 97.81 108 VAL A CA 1
ATOM 863 C C . VAL A 1 108 ? 8.086 -5.473 -2.191 1.00 97.81 108 VAL A C 1
ATOM 865 O O . VAL A 1 108 ? 6.963 -5.956 -2.055 1.00 97.81 108 VAL A O 1
ATOM 868 N N . LEU A 1 109 ? 9.021 -6.021 -2.974 1.00 98.38 109 LEU A N 1
ATOM 869 C CA . LEU A 1 109 ? 8.820 -7.258 -3.729 1.00 98.38 109 LEU A CA 1
ATOM 870 C C . LEU A 1 109 ? 8.500 -8.440 -2.805 1.00 98.38 109 LEU A C 1
ATOM 872 O O . LEU A 1 109 ? 7.502 -9.133 -2.999 1.00 98.38 109 LEU A O 1
ATOM 876 N N . ALA A 1 110 ? 9.327 -8.644 -1.776 1.00 98.12 110 ALA A N 1
ATOM 877 C CA . ALA A 1 110 ? 9.150 -9.727 -0.817 1.00 98.12 110 ALA A CA 1
ATOM 878 C C . ALA A 1 110 ? 7.803 -9.625 -0.091 1.00 98.12 110 ALA A C 1
ATOM 880 O O . ALA A 1 110 ? 7.088 -10.621 -0.003 1.00 98.12 110 ALA A O 1
ATOM 881 N N . LEU A 1 111 ? 7.426 -8.428 0.372 1.00 97.69 111 LEU A N 1
ATOM 882 C CA . LEU A 1 111 ? 6.144 -8.199 1.032 1.00 97.69 111 LEU A CA 1
ATOM 883 C C . LEU A 1 111 ? 4.974 -8.530 0.103 1.00 97.69 111 LEU A C 1
ATOM 885 O O . LEU A 1 111 ? 4.065 -9.244 0.514 1.00 97.69 111 LEU A O 1
ATOM 889 N N . ALA A 1 112 ? 4.985 -8.033 -1.136 1.00 98.31 112 ALA A N 1
ATOM 890 C CA . ALA A 1 112 ? 3.901 -8.275 -2.083 1.00 98.31 112 ALA A CA 1
ATOM 891 C C . ALA A 1 112 ? 3.687 -9.773 -2.333 1.00 98.31 112 ALA A C 1
ATOM 893 O O . ALA A 1 112 ? 2.567 -10.264 -2.197 1.00 98.31 112 ALA A O 1
ATOM 894 N N . ASN A 1 113 ? 4.766 -10.514 -2.588 1.00 98.50 113 ASN A N 1
ATOM 895 C CA . ASN A 1 113 ? 4.690 -11.958 -2.797 1.00 98.50 113 ASN A CA 1
ATOM 896 C C . ASN A 1 113 ? 4.248 -12.694 -1.515 1.00 98.50 113 ASN A C 1
ATOM 898 O O . ASN A 1 113 ? 3.439 -13.617 -1.570 1.00 98.50 113 ASN A O 1
ATOM 902 N N . GLN A 1 114 ? 4.710 -12.270 -0.334 1.00 97.81 114 GLN A N 1
ATOM 903 C CA . GLN A 1 114 ? 4.272 -12.843 0.946 1.00 97.81 114 GLN A CA 1
ATOM 904 C C . GLN A 1 114 ? 2.783 -12.600 1.226 1.00 97.81 114 GLN A C 1
ATOM 906 O O . GLN A 1 114 ? 2.114 -13.483 1.760 1.00 97.81 114 GLN A O 1
ATOM 911 N N . LEU A 1 115 ? 2.250 -11.429 0.868 1.00 97.06 115 LEU A N 1
ATOM 912 C CA . LEU A 1 115 ? 0.827 -11.113 1.008 1.00 97.06 115 LEU A CA 1
ATOM 913 C C . LEU A 1 115 ? -0.035 -11.998 0.101 1.00 97.06 115 LEU A C 1
ATOM 915 O O . LEU A 1 115 ? -1.037 -12.538 0.572 1.00 97.06 115 LEU A O 1
ATOM 919 N N . VAL A 1 116 ? 0.397 -12.223 -1.143 1.00 97.81 116 VAL A N 1
ATOM 920 C CA . VAL A 1 116 ? -0.253 -13.175 -2.058 1.00 97.81 116 VAL A CA 1
ATOM 921 C C . VAL A 1 116 ? -0.245 -14.590 -1.482 1.00 97.81 116 VAL A C 1
ATOM 923 O O . VAL A 1 116 ? -1.287 -15.237 -1.439 1.00 97.81 116 VAL A O 1
ATOM 926 N N . ILE A 1 117 ? 0.893 -15.059 -0.956 1.00 97.50 117 ILE A N 1
ATOM 927 C CA . ILE A 1 117 ? 0.999 -16.383 -0.311 1.00 97.50 117 ILE A CA 1
ATOM 928 C C . ILE A 1 117 ? 0.017 -16.518 0.867 1.00 97.50 117 ILE A C 1
ATOM 930 O O . ILE A 1 117 ? -0.473 -17.608 1.157 1.00 97.50 117 ILE A O 1
ATOM 934 N N . LYS A 1 118 ? -0.304 -15.412 1.548 1.00 95.31 118 LYS A N 1
ATOM 935 C CA . LYS A 1 118 ? -1.314 -15.355 2.617 1.00 95.31 118 LYS A CA 1
ATOM 936 C C . LYS A 1 118 ? -2.757 -15.245 2.108 1.00 95.31 118 LYS A C 1
ATOM 938 O O . LYS A 1 118 ? -3.661 -15.109 2.929 1.00 95.31 118 LYS A O 1
ATOM 943 N N . GLY A 1 119 ? -2.980 -15.308 0.797 1.00 94.19 119 GLY A N 1
ATOM 944 C CA . GLY A 1 119 ? -4.297 -15.225 0.166 1.00 94.19 119 GLY A CA 1
ATOM 945 C C . GLY A 1 119 ? -4.878 -13.812 0.105 1.00 94.19 119 GLY A C 1
ATOM 946 O O . GLY A 1 119 ? -6.080 -13.667 -0.103 1.00 94.19 119 GLY A O 1
ATOM 947 N N . LYS A 1 120 ? -4.061 -12.771 0.308 1.00 93.81 120 LYS A N 1
ATOM 948 C CA . LYS A 1 120 ? -4.505 -11.373 0.222 1.00 93.81 120 LYS A CA 1
ATOM 949 C C . LYS A 1 120 ? -4.380 -10.874 -1.215 1.00 93.81 120 LYS A C 1
ATOM 951 O O . LYS A 1 120 ? -3.423 -11.207 -1.911 1.00 93.81 120 LYS A O 1
ATOM 956 N N . GLY A 1 121 ? -5.314 -10.031 -1.642 1.00 95.62 121 GLY A N 1
ATOM 957 C CA . GLY A 1 121 ? -5.179 -9.309 -2.901 1.00 95.62 121 GLY A CA 1
ATOM 958 C C . GLY A 1 121 ? -4.176 -8.166 -2.762 1.00 95.62 121 GLY A C 1
ATOM 959 O O . GLY A 1 121 ? -4.150 -7.455 -1.753 1.00 95.62 121 GLY A O 1
ATOM 960 N N . VAL A 1 122 ? -3.316 -8.007 -3.766 1.00 98.25 122 VAL A N 1
ATOM 961 C CA . VAL A 1 122 ? -2.255 -6.995 -3.766 1.00 98.25 122 VAL A CA 1
ATOM 962 C C . VAL A 1 122 ? -2.331 -6.178 -5.044 1.00 98.25 122 VAL A C 1
ATOM 964 O O . VAL A 1 122 ? -2.384 -6.723 -6.148 1.00 98.25 122 VAL A O 1
ATOM 967 N N . THR A 1 123 ? -2.292 -4.859 -4.886 1.00 98.56 123 THR A N 1
ATOM 968 C CA . THR A 1 123 ? -2.199 -3.906 -5.991 1.00 98.56 123 THR A CA 1
ATOM 969 C C . THR A 1 123 ? -0.951 -3.048 -5.836 1.00 98.56 123 THR A C 1
ATOM 971 O O . THR A 1 123 ? -0.723 -2.462 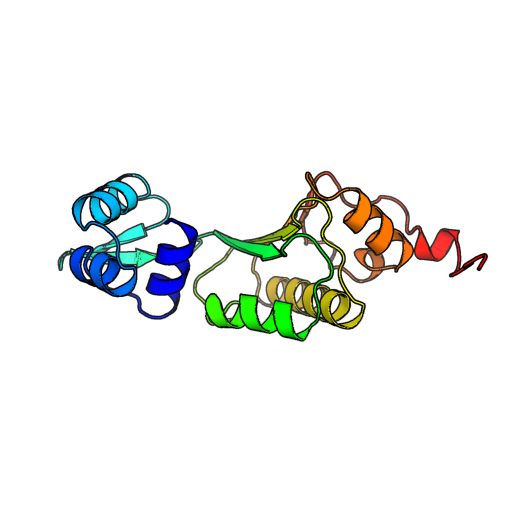-4.781 1.00 98.56 123 THR A O 1
ATOM 974 N N . MET A 1 124 ? -0.158 -2.929 -6.897 1.00 98.38 124 MET A N 1
ATOM 975 C CA . MET A 1 124 ? 0.918 -1.949 -7.015 1.00 98.38 124 MET A CA 1
ATOM 976 C C . MET A 1 124 ? 0.490 -0.815 -7.933 1.00 98.38 124 MET A C 1
ATOM 978 O O . MET A 1 124 ? 0.267 -1.016 -9.126 1.00 98.38 124 MET A O 1
ATOM 982 N N . ASP A 1 125 ? 0.383 0.382 -7.376 1.00 98.31 125 ASP A N 1
ATOM 983 C CA . ASP A 1 125 ? -0.127 1.558 -8.064 1.00 98.31 125 ASP A CA 1
ATOM 984 C C . ASP A 1 125 ? 1.001 2.523 -8.437 1.00 98.31 125 ASP A C 1
ATOM 986 O O . ASP A 1 125 ? 1.574 3.210 -7.584 1.00 98.31 125 ASP A O 1
ATOM 990 N N . PHE A 1 126 ? 1.299 2.567 -9.738 1.00 98.06 126 PHE A N 1
ATOM 991 C CA . PHE A 1 126 ? 2.262 3.478 -10.345 1.00 98.06 126 PHE A CA 1
ATOM 992 C C . PHE A 1 126 ? 1.607 4.531 -11.248 1.00 98.06 126 PHE A C 1
ATOM 994 O O . PHE A 1 126 ? 2.326 5.153 -12.036 1.00 98.06 126 PHE A O 1
ATOM 1001 N N . GLU A 1 127 ? 0.288 4.756 -11.188 1.00 96.44 127 GLU A N 1
ATOM 1002 C CA . GLU A 1 127 ? -0.403 5.700 -12.093 1.00 96.44 127 GLU A CA 1
ATOM 1003 C C . GLU A 1 127 ? 0.237 7.094 -12.066 1.00 96.44 127 GLU A C 1
ATOM 1005 O O . GLU A 1 127 ? 0.430 7.731 -13.100 1.00 96.44 127 GLU A O 1
ATOM 1010 N N . SER A 1 128 ? 0.669 7.523 -10.880 1.00 94.44 128 SER A N 1
ATOM 1011 C CA . SER A 1 128 ? 1.358 8.798 -10.663 1.00 94.44 128 SER A CA 1
ATOM 1012 C C . SER A 1 128 ? 2.895 8.699 -10.674 1.00 94.44 128 SER A C 1
ATOM 1014 O O . SER A 1 128 ? 3.579 9.708 -10.501 1.00 94.44 128 SER A O 1
ATOM 1016 N N . ALA A 1 129 ? 3.464 7.506 -10.882 1.00 96.81 129 ALA A N 1
ATOM 1017 C CA . ALA A 1 129 ? 4.889 7.197 -10.709 1.00 96.81 129 ALA A CA 1
ATOM 1018 C C . ALA A 1 129 ? 5.494 6.426 -11.900 1.00 96.81 129 ALA A C 1
ATOM 1020 O O . ALA A 1 129 ? 6.263 5.473 -11.740 1.00 96.81 129 ALA A O 1
ATOM 1021 N N . GLY A 1 130 ? 5.195 6.871 -13.126 1.00 96.31 130 GLY A N 1
ATOM 1022 C CA . GLY A 1 130 ? 5.654 6.211 -14.356 1.00 96.31 130 GLY A CA 1
ATOM 1023 C C . GLY A 1 130 ? 7.179 6.047 -14.472 1.00 96.31 130 GLY A C 1
ATOM 1024 O O . GLY A 1 130 ? 7.650 5.025 -14.966 1.00 96.31 130 GLY A O 1
ATOM 1025 N N . GLN A 1 131 ? 7.970 7.002 -13.963 1.00 95.25 131 GLN A N 1
ATOM 1026 C CA . GLN A 1 131 ? 9.438 6.889 -13.954 1.00 95.25 131 GLN A CA 1
ATOM 1027 C C . GLN A 1 131 ? 9.932 5.772 -13.024 1.00 95.25 131 GLN A C 1
ATOM 1029 O O . GLN A 1 131 ? 10.841 5.027 -13.390 1.00 95.25 131 GLN A O 1
ATOM 1034 N N . THR A 1 132 ? 9.313 5.627 -11.850 1.00 96.94 132 THR A N 1
ATOM 1035 C CA . THR A 1 132 ? 9.600 4.554 -10.890 1.00 96.94 132 THR A CA 1
ATOM 1036 C C . THR A 1 132 ? 9.287 3.202 -11.513 1.00 96.94 132 THR A C 1
ATOM 1038 O O . THR A 1 132 ? 10.145 2.324 -11.530 1.00 96.94 132 THR A O 1
ATOM 1041 N N . LYS A 1 133 ? 8.111 3.065 -12.140 1.00 97.31 133 LYS A N 1
ATOM 1042 C CA . LYS A 1 133 ? 7.717 1.858 -12.880 1.00 97.31 133 LYS A CA 1
ATOM 1043 C C . LYS A 1 133 ? 8.731 1.499 -13.970 1.00 97.31 133 LYS A C 1
ATOM 1045 O O . LYS A 1 133 ? 9.153 0.351 -14.066 1.00 97.31 133 LYS A O 1
ATOM 1050 N N . ALA A 1 134 ? 9.149 2.470 -14.784 1.00 94.50 134 ALA A N 1
ATOM 1051 C CA . ALA A 1 134 ? 10.117 2.244 -15.858 1.00 94.50 134 ALA A CA 1
ATOM 1052 C C . ALA A 1 134 ? 11.499 1.822 -15.330 1.00 94.50 134 ALA A C 1
ATOM 1054 O O . ALA A 1 134 ? 12.164 0.976 -15.927 1.00 94.50 134 ALA A O 1
ATOM 1055 N N . TYR A 1 135 ? 11.944 2.397 -14.210 1.00 93.94 135 TYR A N 1
ATOM 1056 C CA . TYR A 1 135 ? 13.153 1.954 -13.519 1.00 93.94 135 TYR A CA 1
ATOM 1057 C C . TYR A 1 135 ? 13.023 0.508 -13.027 1.00 93.94 135 TYR A C 1
ATOM 1059 O O . TYR A 1 135 ? 13.865 -0.315 -13.374 1.00 93.94 135 TYR A O 1
ATOM 1067 N N . LEU A 1 136 ? 11.945 0.184 -12.309 1.00 95.50 136 LEU A N 1
ATOM 1068 C CA . LEU A 1 136 ? 11.707 -1.158 -11.776 1.00 95.50 136 LEU A CA 1
ATOM 1069 C C . LEU A 1 136 ? 11.605 -2.218 -12.880 1.00 95.50 136 LEU A C 1
ATOM 1071 O O . LEU A 1 136 ? 12.145 -3.308 -12.722 1.00 95.50 136 LEU A O 1
ATOM 1075 N N . ASN A 1 137 ? 11.018 -1.884 -14.034 1.00 94.62 137 ASN A N 1
ATOM 1076 C CA . ASN A 1 137 ? 10.993 -2.793 -15.182 1.00 94.62 137 ASN A CA 1
ATOM 1077 C C . ASN A 1 137 ? 12.395 -3.101 -15.722 1.00 94.62 137 ASN A C 1
ATOM 1079 O O . ASN A 1 137 ? 12.703 -4.240 -16.051 1.00 94.62 137 ASN A O 1
ATOM 1083 N N . ARG A 1 138 ? 13.277 -2.097 -15.787 1.00 90.62 138 ARG A N 1
ATOM 1084 C CA . ARG A 1 138 ? 14.678 -2.307 -16.193 1.00 90.62 138 ARG A CA 1
ATOM 1085 C C . ARG A 1 138 ? 15.478 -3.093 -15.157 1.00 90.62 138 ARG A C 1
ATOM 1087 O O . ARG A 1 138 ? 16.439 -3.755 -15.527 1.00 90.62 138 ARG A O 1
ATOM 1094 N N . ALA A 1 139 ? 15.091 -3.002 -13.888 1.00 90.12 139 ALA A N 1
ATOM 1095 C CA . ALA A 1 139 ? 15.713 -3.726 -12.788 1.00 90.12 139 ALA A CA 1
ATOM 1096 C C . ALA A 1 139 ? 15.208 -5.177 -12.636 1.00 90.12 139 ALA A C 1
ATOM 1098 O O . ALA A 1 139 ? 15.667 -5.866 -11.733 1.00 90.12 139 ALA A O 1
ATOM 1099 N N . GLY A 1 140 ? 14.267 -5.632 -13.475 1.00 92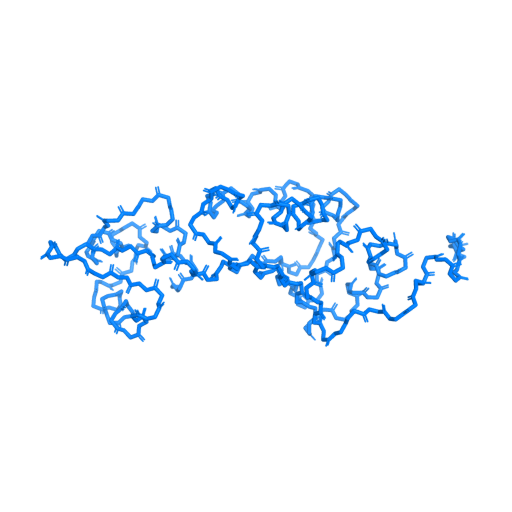.62 140 GLY A N 1
ATOM 1100 C CA . GLY A 1 140 ? 13.719 -6.996 -13.426 1.00 92.62 140 GLY A CA 1
ATOM 1101 C C . GLY A 1 140 ? 12.702 -7.219 -12.305 1.00 92.62 140 GLY A C 1
ATOM 1102 O O . GLY A 1 140 ? 12.372 -8.346 -11.957 1.00 92.62 140 GLY A O 1
ATOM 1103 N N . PHE A 1 141 ? 12.181 -6.144 -11.709 1.00 96.38 141 PHE A N 1
ATOM 1104 C CA . PHE A 1 141 ? 11.260 -6.237 -10.576 1.00 96.38 141 PHE A CA 1
ATOM 1105 C C . PHE A 1 141 ? 9.982 -7.015 -10.914 1.00 96.38 141 PHE A C 1
ATOM 1107 O O . PHE A 1 141 ? 9.537 -7.846 -10.128 1.00 96.38 141 PHE A O 1
ATOM 1114 N N . PHE A 1 142 ? 9.391 -6.750 -12.084 1.00 97.12 142 PHE A N 1
ATOM 1115 C CA . PHE A 1 142 ? 8.133 -7.382 -12.494 1.00 97.12 142 PHE A CA 1
ATOM 1116 C C . PHE A 1 142 ? 8.300 -8.847 -12.903 1.00 97.12 142 PHE A C 1
ATOM 1118 O O . PHE A 1 142 ? 7.311 -9.575 -12.881 1.00 97.12 142 PHE A O 1
ATOM 1125 N N . ASP A 1 143 ? 9.529 -9.272 -13.200 1.00 94.88 143 ASP A N 1
ATOM 1126 C CA . ASP A 1 143 ? 9.871 -10.653 -13.560 1.00 94.88 143 ASP A CA 1
ATOM 1127 C C . ASP A 1 143 ? 9.834 -11.568 -12.328 1.00 94.88 143 ASP A C 1
ATOM 1129 O O . ASP A 1 143 ? 9.616 -12.772 -12.428 1.00 94.88 143 ASP A O 1
ATOM 1133 N N . HIS A 1 144 ? 10.026 -10.982 -11.144 1.00 96.56 144 HIS A N 1
ATOM 1134 C CA . HIS A 1 144 ? 9.987 -11.673 -9.857 1.00 96.56 144 HIS A CA 1
ATOM 1135 C C . HIS A 1 144 ? 8.703 -11.405 -9.060 1.00 96.56 144 HIS A C 1
ATOM 1137 O O . HIS A 1 144 ? 8.507 -11.983 -7.986 1.00 96.56 144 HIS A O 1
ATOM 1143 N N . LEU A 1 145 ? 7.851 -10.499 -9.541 1.00 98.25 145 LEU A N 1
ATOM 1144 C CA . LEU A 1 145 ? 6.597 -10.151 -8.888 1.00 98.25 145 LEU A CA 1
ATOM 1145 C C . LEU A 1 145 ? 5.536 -11.191 -9.237 1.00 98.25 145 LEU A C 1
ATOM 1147 O O . LEU A 1 145 ? 5.241 -11.372 -10.419 1.00 98.25 145 LEU A O 1
ATOM 1151 N N . ASP A 1 146 ? 4.916 -11.793 -8.220 1.00 98.44 146 ASP A N 1
ATOM 1152 C CA . ASP A 1 146 ? 3.868 -12.801 -8.399 1.00 98.44 146 ASP A CA 1
ATOM 1153 C C . ASP A 1 146 ? 2.789 -12.320 -9.385 1.00 98.44 146 ASP A C 1
ATOM 1155 O O . ASP A 1 146 ? 2.359 -11.162 -9.340 1.00 98.44 146 ASP A O 1
ATOM 1159 N N . GLU A 1 147 ? 2.390 -13.186 -10.317 1.00 97.31 147 GLU A N 1
ATOM 1160 C CA . GLU A 1 147 ? 1.498 -12.853 -11.434 1.00 97.31 147 GLU A CA 1
ATOM 1161 C C . GLU A 1 147 ? 0.116 -12.373 -10.976 1.00 97.31 147 GLU A C 1
ATOM 1163 O O . GLU A 1 147 ? -0.496 -11.542 -11.649 1.00 97.31 147 GLU A O 1
ATOM 1168 N N . SER A 1 148 ? -0.351 -12.826 -9.808 1.00 97.75 148 SER A N 1
ATOM 1169 C CA . SER A 1 148 ? -1.633 -12.404 -9.233 1.00 97.75 148 SER A CA 1
ATOM 1170 C C . SER A 1 148 ? -1.640 -10.954 -8.739 1.00 97.75 148 SER A C 1
ATOM 1172 O O . SER A 1 148 ? -2.711 -10.370 -8.556 1.00 97.75 148 SER A O 1
ATOM 1174 N N . VAL A 1 149 ? -0.464 -10.343 -8.545 1.00 98.44 149 VAL A N 1
ATOM 1175 C CA . VAL A 1 149 ? -0.370 -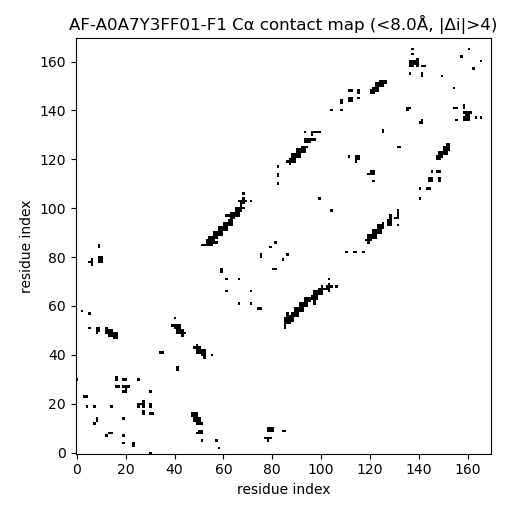8.937 -8.147 1.00 98.44 149 VAL A CA 1
ATOM 1176 C C . VAL A 1 149 ? -0.851 -8.057 -9.295 1.00 98.44 149 VAL A C 1
ATOM 1178 O O . VAL A 1 149 ? -0.276 -8.048 -10.391 1.00 98.44 149 VAL A O 1
ATOM 1181 N N . THR A 1 150 ? -1.873 -7.249 -9.017 1.00 98.50 150 THR A N 1
ATOM 1182 C CA . THR A 1 150 ? -2.372 -6.247 -9.961 1.00 98.50 150 THR A CA 1
ATOM 1183 C C . THR A 1 150 ? -1.383 -5.088 -10.038 1.00 98.50 150 THR A C 1
ATOM 1185 O O . THR A 1 150 ? -0.985 -4.536 -9.017 1.00 98.50 150 THR A O 1
ATOM 1188 N N . VAL A 1 151 ? -0.986 -4.685 -11.246 1.00 98.50 151 VAL A N 1
ATOM 1189 C CA . VAL A 1 151 ? -0.063 -3.559 -11.463 1.00 98.50 151 VAL A CA 1
ATOM 1190 C C . VAL A 1 151 ? -0.779 -2.476 -12.257 1.00 98.50 151 VAL A C 1
ATOM 1192 O O . VAL A 1 151 ? -1.179 -2.714 -13.395 1.00 98.50 151 VAL A O 1
ATOM 1195 N N . LEU A 1 152 ? -0.895 -1.278 -11.685 1.00 97.81 152 LEU A N 1
ATOM 1196 C CA . LEU A 1 152 ? -1.500 -0.113 -12.330 1.00 97.81 152 LEU A CA 1
ATOM 1197 C C . LEU A 1 152 ? -0.420 0.842 -12.872 1.00 97.81 152 LEU A C 1
ATOM 1199 O O . LEU A 1 152 ? 0.631 0.999 -12.246 1.00 97.81 152 LEU A O 1
ATOM 1203 N N . PRO A 1 153 ? -0.633 1.476 -14.042 1.00 96.31 153 PRO A N 1
ATOM 1204 C CA . PRO A 1 153 ? -1.820 1.342 -14.901 1.00 96.31 153 PRO A CA 1
ATOM 1205 C C . PRO A 1 153 ? -1.881 0.005 -15.662 1.00 96.31 153 PRO A C 1
ATOM 1207 O O . PRO A 1 153 ? -2.935 -0.387 -16.145 1.00 96.31 153 PRO A O 1
ATOM 1210 N N . SER A 1 154 ? -0.753 -0.698 -15.777 1.00 96.00 154 SER A N 1
ATOM 1211 C CA . SER A 1 154 ? -0.669 -2.035 -16.375 1.00 96.00 154 SER A CA 1
ATOM 1212 C C . SER A 1 154 ? 0.655 -2.706 -16.012 1.00 96.00 154 SER A C 1
ATOM 1214 O O . SER A 1 154 ? 1.676 -2.021 -15.880 1.00 9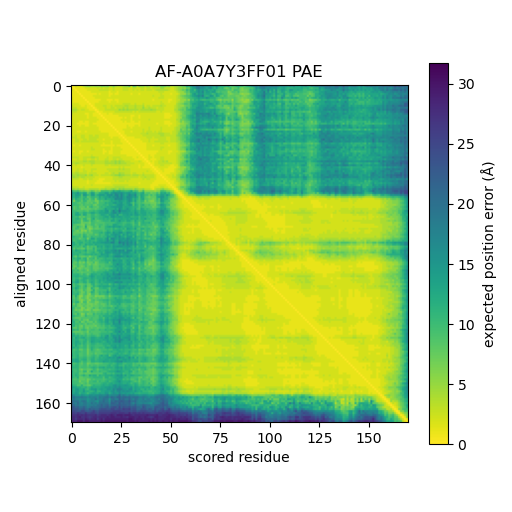6.00 154 SER A O 1
ATOM 1216 N N . ARG A 1 155 ? 0.691 -4.038 -15.904 1.00 97.31 155 ARG A N 1
ATOM 1217 C CA . ARG A 1 155 ? 1.958 -4.787 -15.834 1.00 97.31 155 ARG A CA 1
ATOM 1218 C C . ARG A 1 155 ? 2.707 -4.644 -17.172 1.00 97.31 155 ARG A C 1
ATOM 1220 O O . ARG A 1 155 ? 2.062 -4.721 -18.218 1.00 97.31 155 ARG A O 1
ATOM 1227 N N . PRO A 1 156 ? 4.030 -4.391 -17.183 1.00 93.50 156 PRO A N 1
ATOM 1228 C CA . PRO A 1 156 ? 4.801 -4.424 -18.425 1.00 93.50 156 PRO A CA 1
ATOM 1229 C C . PRO A 1 156 ? 4.679 -5.787 -19.117 1.00 93.50 156 PRO A C 1
ATOM 1231 O O . PRO A 1 156 ? 4.807 -6.813 -18.461 1.00 93.50 156 PRO A O 1
ATOM 1234 N N . ALA A 1 157 ? 4.427 -5.789 -20.429 1.00 87.25 157 ALA A N 1
ATOM 1235 C CA . ALA A 1 157 ? 4.294 -7.022 -21.212 1.00 87.25 157 ALA A CA 1
ATOM 1236 C C . ALA A 1 157 ? 5.645 -7.700 -21.500 1.00 87.25 157 ALA A C 1
ATO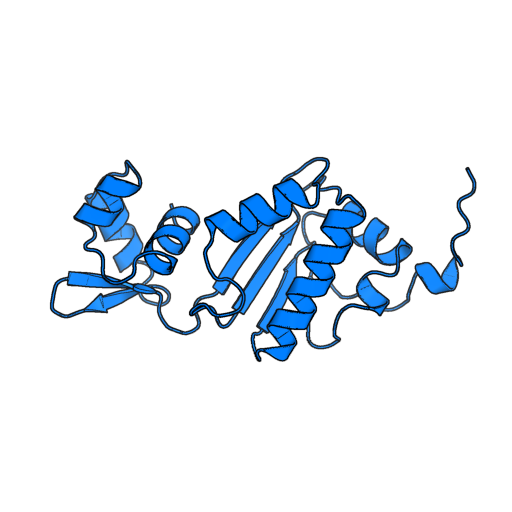M 1238 O O . ALA A 1 157 ? 5.701 -8.906 -21.707 1.00 87.25 157 ALA A O 1
ATOM 1239 N N . GLU A 1 158 ? 6.727 -6.918 -21.519 1.00 84.94 158 GLU A N 1
ATOM 1240 C CA . GLU A 1 158 ? 8.086 -7.393 -21.770 1.00 84.94 158 GLU A CA 1
ATOM 1241 C C . GLU A 1 158 ? 9.008 -6.983 -20.619 1.00 84.94 158 GLU A C 1
ATOM 1243 O O . GLU A 1 158 ? 8.988 -5.822 -20.178 1.00 84.94 158 GLU A O 1
ATOM 1248 N N . SER A 1 159 ? 9.872 -7.915 -20.204 1.00 84.00 159 SER A N 1
ATOM 1249 C CA . SER A 1 159 ? 10.989 -7.618 -19.312 1.00 84.00 159 SER A CA 1
ATOM 1250 C C . SER A 1 159 ? 12.004 -6.733 -20.032 1.00 84.00 159 SER A C 1
ATOM 1252 O O . SER A 1 159 ? 12.675 -7.135 -20.990 1.00 84.00 159 SER A O 1
ATOM 1254 N N . ALA A 1 160 ? 12.157 -5.499 -19.551 1.00 77.62 160 ALA A N 1
ATOM 1255 C CA . ALA A 1 160 ? 13.249 -4.651 -20.013 1.00 77.62 160 ALA A CA 1
ATOM 1256 C C . ALA A 1 160 ? 14.607 -5.157 -19.489 1.00 77.62 160 ALA A C 1
ATOM 1258 O O . ALA A 1 160 ? 15.631 -4.902 -20.125 1.00 77.62 160 ALA A O 1
ATOM 1259 N N . ALA A 1 161 ? 14.636 -5.886 -18.370 1.00 75.94 161 ALA A N 1
ATOM 1260 C CA . ALA A 1 161 ? 15.862 -6.485 -17.857 1.00 75.94 161 ALA A CA 1
ATOM 1261 C C . ALA A 1 161 ? 16.420 -7.528 -18.833 1.00 75.94 161 ALA A C 1
ATOM 1263 O O . ALA A 1 161 ? 17.590 -7.433 -19.214 1.00 75.94 161 ALA A O 1
ATOM 1264 N N . ASP A 1 162 ? 15.575 -8.429 -19.338 1.00 72.00 162 ASP A N 1
ATOM 1265 C CA . ASP A 1 162 ? 15.972 -9.434 -20.332 1.00 72.00 162 ASP A CA 1
ATOM 1266 C C . ASP A 1 162 ? 16.395 -8.796 -21.654 1.00 72.00 162 ASP A C 1
ATOM 1268 O O . ASP A 1 162 ? 17.404 -9.179 -22.257 1.00 72.00 162 ASP A O 1
ATOM 1272 N N . ARG A 1 163 ? 15.654 -7.771 -22.091 1.00 70.69 163 ARG A N 1
ATOM 1273 C CA . ARG A 1 163 ? 15.921 -7.056 -23.343 1.00 70.69 163 ARG A CA 1
ATOM 1274 C C . ARG A 1 163 ? 17.264 -6.331 -23.331 1.00 70.69 163 ARG A C 1
ATOM 1276 O O . ARG A 1 163 ? 17.964 -6.319 -24.344 1.00 70.69 163 ARG A O 1
ATOM 1283 N N . TYR A 1 164 ? 17.621 -5.706 -22.211 1.00 70.38 164 TYR A N 1
ATOM 1284 C CA . TYR A 1 164 ? 18.829 -4.886 -22.114 1.00 70.38 164 TYR A CA 1
ATOM 1285 C C . TYR A 1 164 ? 19.999 -5.585 -21.410 1.00 70.38 164 TYR A C 1
ATOM 1287 O O . TYR A 1 164 ? 21.108 -5.057 -21.471 1.00 70.38 164 TYR A O 1
ATOM 1295 N N . ARG A 1 165 ?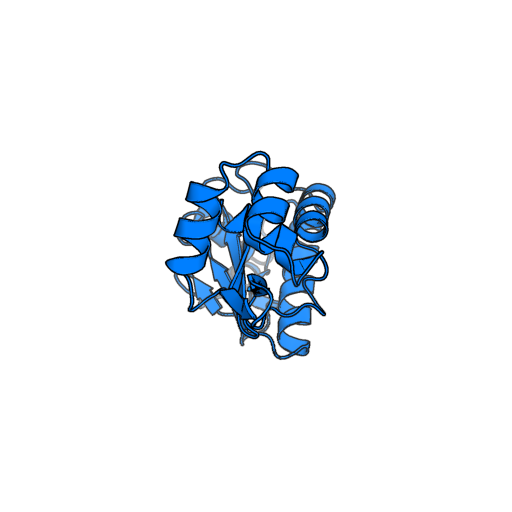 19.799 -6.761 -20.794 1.00 66.06 165 ARG A N 1
ATOM 1296 C CA . ARG A 1 165 ? 20.820 -7.583 -20.104 1.00 66.06 165 ARG A CA 1
ATOM 1297 C C . ARG A 1 165 ? 21.772 -6.778 -19.210 1.00 66.06 165 ARG A C 1
ATOM 1299 O O . ARG A 1 165 ? 22.977 -7.016 -19.209 1.00 66.06 165 ARG A O 1
ATOM 1306 N N . GLY A 1 166 ? 21.262 -5.767 -18.509 1.00 59.09 166 GLY A N 1
ATOM 1307 C CA . GLY A 1 166 ? 22.091 -4.920 -17.647 1.00 59.09 166 GLY A CA 1
ATOM 1308 C C . GLY A 1 166 ? 23.116 -4.043 -18.381 1.00 59.09 166 GLY A C 1
ATOM 1309 O O . GLY A 1 166 ? 24.109 -3.649 -17.773 1.00 59.09 166 GLY A O 1
ATOM 1310 N N . LYS A 1 167 ? 22.905 -3.711 -19.666 1.00 52.50 167 LYS A N 1
ATOM 1311 C CA . LYS A 1 167 ? 23.706 -2.700 -20.377 1.00 52.50 167 LYS A CA 1
ATOM 1312 C C . LYS A 1 167 ? 23.485 -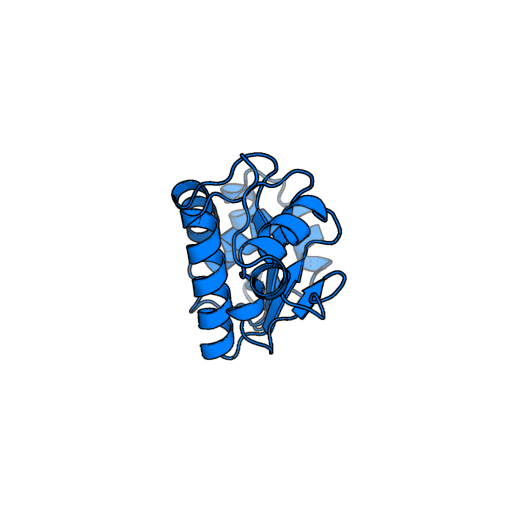1.313 -19.765 1.00 52.50 167 LYS A C 1
ATOM 1314 O O . LYS A 1 167 ? 22.690 -0.516 -20.259 1.00 52.50 167 LYS A O 1
ATOM 1319 N N . SER A 1 168 ? 24.216 -1.023 -18.698 1.00 52.03 168 SER A N 1
ATOM 1320 C CA . SER A 1 168 ? 24.487 0.336 -18.249 1.00 52.03 168 SER A CA 1
ATOM 1321 C C . SER A 1 168 ? 25.614 0.882 -19.118 1.00 52.03 168 SER A C 1
ATOM 1323 O O . SER A 1 168 ? 26.780 0.568 -18.900 1.00 52.03 168 SER A O 1
ATOM 1325 N N . SER A 1 169 ? 25.274 1.662 -20.143 1.00 48.25 169 SER A N 1
ATOM 1326 C CA . SER A 1 169 ? 26.234 2.596 -20.731 1.00 48.25 169 SER A CA 1
ATOM 1327 C C . SER A 1 169 ? 26.435 3.720 -19.715 1.00 48.25 169 SER A C 1
ATOM 1329 O O . SER A 1 169 ? 25.673 4.689 -19.714 1.00 48.25 169 SER A O 1
ATOM 1331 N N . THR A 1 170 ? 27.361 3.501 -18.785 1.00 41.59 170 THR A N 1
ATOM 1332 C CA . THR A 1 170 ? 27.900 4.541 -17.904 1.00 41.59 170 THR A CA 1
ATOM 1333 C C . THR A 1 170 ? 28.980 5.305 -18.651 1.00 41.59 170 THR A C 1
ATOM 1335 O O . THR A 1 170 ? 29.762 4.637 -19.366 1.00 41.59 170 THR A O 1
#